Protein AF-A0A522Q309-F1 (afdb_monomer_lite)

Secondary structure (DSSP, 8-state):
--HHHHHHHHHHHIIIIIHHHHHHHHHHHHHHHHHTTS--HHHHHHHHHHHHHHHHHHHHHHHHT-SSTT-HHHHHHHHHHHHHHIIIIIHHHHHHHHHHHHHHHHHHTTSS---THHHHHHHHHHHHHHHHHHHHHHHHHHHHTTTT--

Radius of gyration: 19.91 Å; chains: 1; bounding box: 39×43×64 Å

pLDDT: mean 82.46, std 11.88, range [45.12, 93.88]

Foldseek 3Di:
DDPVVVVVVVLLCCLAPVLQVQLVVLVVVLVVCVVVVHDSVVSNVSSVVSLLSSLVSQLVVLVVPDPDPDDVVSNVVSVLSSVLSCLQPVLQVQLVVLLVVLVVCVVVVPDDDPDPRSVVSNVSSVVSVVSSVVSVVVVVCVVPVVVPDD

Sequence (150 aa):
MSFYNGILNLTNWTGNVILPTLAAVFFAIAILRFSRGHSYYQTMYGGFLCLMGSGLVRALETFASQRAWNDPNVYWIALVSLVNWVGNVIMPLFAGLEVVAGAVSLATDIRVHYSQSWQRHFLTAGLCLLISGLLRLAEFFVSHGTGGVT

Structure (mmCIF, N/CA/C/O backbone):
data_AF-A0A522Q309-F1
#
_entry.id   AF-A0A522Q309-F1
#
loop_
_atom_site.group_PDB
_atom_site.id
_atom_site.type_symbol
_atom_site.label_atom_id
_atom_site.label_alt_id
_atom_site.label_comp_id
_atom_site.label_asym_id
_atom_site.label_entity_id
_atom_site.label_seq_id
_atom_site.pdbx_PDB_ins_code
_atom_site.Cartn_x
_atom_site.Cartn_y
_atom_site.Cartn_z
_atom_site.occupancy
_atom_site.B_iso_or_equiv
_atom_site.auth_seq_id
_atom_site.auth_comp_id
_atom_site.auth_asym_id
_atom_site.auth_atom_id
_atom_site.pdbx_PDB_model_num
ATOM 1 N N . MET A 1 1 ? 16.086 -23.095 -21.323 1.00 56.91 1 MET A N 1
ATOM 2 C CA . MET A 1 1 ? 15.896 -21.980 -20.366 1.00 56.91 1 MET A CA 1
ATOM 3 C C . MET A 1 1 ? 17.251 -21.648 -19.762 1.00 56.91 1 MET A C 1
ATOM 5 O O . MET A 1 1 ? 17.880 -22.556 -19.238 1.00 56.91 1 MET A O 1
ATOM 9 N N . SER A 1 2 ? 17.743 -20.414 -19.895 1.00 86.81 2 SER A N 1
ATOM 10 C CA . SER A 1 2 ? 19.008 -20.000 -19.268 1.00 86.81 2 SER A CA 1
ATOM 11 C C . SER A 1 2 ? 18.797 -19.703 -17.777 1.00 86.81 2 SER A C 1
ATOM 13 O O . SER A 1 2 ? 17.718 -19.266 -17.378 1.00 86.81 2 SER A O 1
ATOM 15 N N . PHE A 1 3 ? 19.827 -19.916 -16.953 1.00 86.62 3 PHE A N 1
ATOM 16 C CA . PHE A 1 3 ? 19.808 -19.613 -15.513 1.00 86.62 3 PHE A CA 1
ATOM 17 C C . PHE A 1 3 ? 19.422 -18.150 -15.223 1.00 86.62 3 PHE A C 1
ATOM 19 O O . PHE A 1 3 ? 18.620 -17.879 -14.334 1.00 86.62 3 PHE A O 1
ATOM 26 N N . TYR A 1 4 ? 19.908 -17.221 -16.053 1.00 86.06 4 TYR A N 1
ATOM 27 C CA . TYR A 1 4 ? 19.553 -15.801 -16.006 1.00 86.06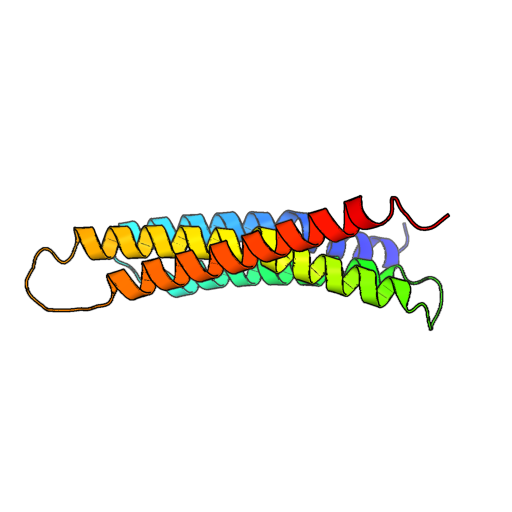 4 TYR A CA 1
ATOM 28 C C . TYR A 1 4 ? 18.042 -15.558 -16.149 1.00 86.06 4 TYR A C 1
ATOM 30 O O . TYR A 1 4 ? 17.444 -14.872 -15.322 1.00 86.06 4 TYR A O 1
ATOM 38 N N . ASN A 1 5 ? 17.401 -16.186 -17.142 1.00 85.19 5 ASN A N 1
ATOM 39 C CA . ASN A 1 5 ? 15.951 -16.075 -17.320 1.00 85.19 5 ASN A CA 1
ATOM 40 C C . ASN A 1 5 ? 15.184 -16.702 -16.148 1.00 85.19 5 ASN A C 1
ATOM 42 O O . ASN A 1 5 ? 14.104 -16.229 -15.806 1.00 85.19 5 ASN A O 1
ATOM 46 N N . GLY A 1 6 ? 15.728 -17.741 -15.510 1.00 87.19 6 GLY A N 1
ATOM 47 C CA . GLY A 1 6 ? 15.151 -18.313 -14.292 1.00 87.19 6 GLY A CA 1
ATOM 48 C C . GLY A 1 6 ? 15.104 -17.307 -13.138 1.00 87.19 6 GLY A C 1
ATOM 49 O O . GLY A 1 6 ? 14.044 -17.104 -12.549 1.00 87.19 6 GLY A O 1
ATOM 50 N N . ILE A 1 7 ? 16.223 -16.630 -12.859 1.00 87.06 7 ILE A N 1
ATOM 51 C CA . ILE A 1 7 ? 16.313 -15.618 -11.791 1.00 87.06 7 ILE A CA 1
ATOM 52 C C . ILE A 1 7 ? 15.412 -14.415 -12.084 1.00 87.06 7 ILE A C 1
ATOM 54 O O . ILE A 1 7 ? 14.708 -13.958 -11.188 1.00 87.06 7 ILE A O 1
ATOM 58 N N . LEU A 1 8 ? 15.387 -13.925 -13.326 1.00 87.81 8 LEU A N 1
ATOM 59 C CA . LEU A 1 8 ? 14.539 -12.792 -13.707 1.00 87.81 8 LEU A CA 1
ATOM 60 C C . LEU A 1 8 ? 13.052 -13.090 -13.455 1.00 87.81 8 LEU A C 1
ATOM 62 O O . LEU A 1 8 ? 12.350 -12.294 -12.835 1.00 87.81 8 LEU A O 1
ATOM 66 N N . ASN A 1 9 ? 12.584 -14.270 -13.872 1.00 89.12 9 ASN A N 1
ATOM 67 C CA . ASN A 1 9 ? 11.206 -14.694 -13.628 1.00 89.12 9 ASN A CA 1
ATOM 68 C C . ASN A 1 9 ? 10.904 -14.864 -12.133 1.00 89.12 9 ASN A C 1
ATOM 70 O O . ASN A 1 9 ? 9.808 -14.520 -11.693 1.00 89.12 9 ASN A O 1
ATOM 74 N N . LEU A 1 10 ? 11.867 -15.354 -11.346 1.00 88.50 10 LEU A N 1
ATOM 75 C CA . LEU A 1 10 ? 11.717 -15.480 -9.898 1.00 88.50 10 LEU A CA 1
ATOM 76 C C . LEU A 1 10 ? 11.578 -14.112 -9.217 1.00 88.50 10 LEU A C 1
ATOM 78 O O . LEU A 1 10 ? 10.695 -13.944 -8.374 1.00 88.50 10 LEU A O 1
ATOM 82 N N . THR A 1 11 ? 12.410 -13.136 -9.587 1.00 88.44 11 THR A N 1
ATOM 83 C CA . THR A 1 11 ? 12.326 -11.765 -9.062 1.00 88.44 11 THR A CA 1
ATOM 84 C C . THR A 1 11 ? 10.990 -11.128 -9.423 1.00 88.44 11 THR A C 1
ATOM 86 O O . THR A 1 11 ? 10.314 -10.615 -8.532 1.00 88.44 11 THR A O 1
ATOM 89 N N . ASN A 1 12 ? 10.554 -11.252 -10.680 1.00 89.50 12 ASN A N 1
ATOM 90 C CA . ASN A 1 12 ? 9.277 -10.698 -11.130 1.00 89.50 12 ASN A CA 1
ATOM 91 C C . ASN A 1 12 ? 8.091 -11.338 -10.401 1.00 89.50 12 ASN A C 1
ATOM 93 O O . ASN A 1 12 ? 7.188 -10.645 -9.938 1.00 89.50 12 ASN A O 1
ATOM 97 N N . TRP A 1 13 ? 8.091 -12.664 -10.250 1.00 91.69 13 TRP A N 1
ATOM 98 C CA . TRP A 1 13 ? 7.044 -13.374 -9.515 1.00 91.69 13 TRP A CA 1
ATOM 99 C C . TRP A 1 13 ? 7.016 -12.974 -8.034 1.00 91.69 13 TRP A C 1
ATOM 101 O O . TRP A 1 13 ? 5.954 -12.695 -7.473 1.00 91.69 13 TRP A O 1
ATOM 111 N N . THR A 1 14 ? 8.188 -12.872 -7.407 1.00 90.94 14 THR A N 1
ATOM 112 C CA . THR A 1 14 ? 8.302 -12.483 -5.998 1.00 90.94 14 THR A CA 1
ATOM 113 C C . THR A 1 14 ? 7.817 -11.049 -5.781 1.00 90.94 14 THR A C 1
ATOM 115 O O . THR A 1 14 ? 6.995 -10.795 -4.900 1.00 90.94 14 THR A O 1
ATOM 118 N N . GLY A 1 15 ? 8.286 -10.118 -6.614 1.00 88.31 15 GLY A N 1
ATOM 119 C CA . GLY A 1 15 ? 7.948 -8.701 -6.552 1.00 88.31 15 GLY A CA 1
ATOM 120 C C . GLY A 1 15 ? 6.482 -8.419 -6.845 1.00 88.31 15 GLY A C 1
ATOM 121 O O . GLY A 1 15 ? 5.845 -7.663 -6.112 1.00 88.31 15 GLY A O 1
ATOM 122 N N . ASN A 1 16 ? 5.930 -9.049 -7.883 1.00 90.75 16 ASN A N 1
ATOM 123 C CA . ASN A 1 16 ? 4.599 -8.719 -8.381 1.00 90.75 16 ASN A CA 1
ATOM 124 C C . ASN A 1 16 ? 3.468 -9.542 -7.762 1.00 90.75 16 ASN A C 1
ATOM 126 O O . ASN A 1 16 ? 2.341 -9.054 -7.730 1.00 90.75 16 ASN A O 1
ATOM 130 N N . VAL A 1 17 ? 3.751 -10.745 -7.248 1.00 91.25 17 VAL A N 1
ATOM 131 C CA . VAL A 1 17 ? 2.723 -11.672 -6.743 1.00 91.25 17 VAL A CA 1
ATOM 132 C C . VAL A 1 17 ? 2.899 -11.953 -5.254 1.00 91.25 17 VAL A C 1
ATOM 134 O O . VAL A 1 17 ? 1.971 -11.751 -4.469 1.00 91.25 17 VAL A O 1
ATOM 137 N N . ILE A 1 18 ? 4.088 -12.393 -4.837 1.00 93.44 18 ILE A N 1
ATOM 138 C CA . ILE A 1 18 ? 4.306 -12.839 -3.453 1.00 93.44 18 ILE A CA 1
ATOM 139 C C . ILE A 1 18 ? 4.333 -11.681 -2.459 1.00 93.44 18 ILE A C 1
ATOM 141 O O . ILE A 1 18 ? 3.682 -11.754 -1.422 1.00 93.44 18 ILE A O 1
ATOM 145 N N . LEU A 1 19 ? 5.035 -10.588 -2.755 1.00 92.19 19 LEU A N 1
ATOM 146 C CA . LEU A 1 19 ? 5.110 -9.461 -1.825 1.00 92.19 19 LEU A CA 1
ATOM 147 C C . LEU A 1 19 ? 3.739 -8.796 -1.566 1.00 92.19 19 LEU A C 1
ATOM 149 O O . LEU A 1 19 ? 3.410 -8.587 -0.398 1.00 92.19 19 LEU A O 1
ATOM 153 N N . PRO A 1 20 ? 2.881 -8.527 -2.572 1.00 91.94 20 PRO A N 1
ATOM 154 C CA . PRO A 1 20 ? 1.527 -8.023 -2.321 1.00 91.94 20 PRO A CA 1
ATOM 155 C C . PRO A 1 20 ? 0.638 -8.997 -1.539 1.00 91.94 20 PRO A C 1
ATOM 157 O O . PRO A 1 20 ? -0.125 -8.574 -0.671 1.00 91.94 20 PRO A O 1
ATOM 160 N N . THR A 1 21 ? 0.734 -10.301 -1.815 1.00 91.06 21 THR A N 1
ATOM 161 C CA . THR A 1 21 ? -0.073 -11.307 -1.103 1.00 91.06 21 THR A CA 1
ATOM 162 C C . THR A 1 21 ? 0.376 -11.472 0.344 1.00 91.06 21 THR A C 1
ATOM 164 O O . THR A 1 21 ? -0.462 -11.495 1.244 1.00 91.06 21 THR A O 1
ATOM 167 N N . LEU A 1 22 ? 1.686 -11.481 0.603 1.00 91.38 22 LEU A N 1
ATOM 168 C CA . LEU A 1 22 ? 2.222 -11.444 1.962 1.00 91.38 22 LEU A CA 1
ATOM 169 C C . LEU A 1 22 ? 1.803 -10.173 2.695 1.00 91.38 22 LEU A C 1
ATOM 171 O O . LEU A 1 22 ? 1.432 -10.257 3.863 1.00 91.38 22 LEU A O 1
ATOM 175 N N . ALA A 1 23 ? 1.791 -9.016 2.025 1.00 92.88 23 ALA A N 1
ATOM 176 C CA . ALA A 1 23 ? 1.310 -7.781 2.635 1.00 92.88 23 ALA A CA 1
ATOM 177 C C . ALA A 1 23 ? -0.134 -7.920 3.142 1.00 92.88 23 ALA A C 1
ATOM 179 O O . ALA A 1 23 ? -0.415 -7.570 4.288 1.00 92.88 23 ALA A O 1
ATOM 180 N N . ALA A 1 24 ? -1.028 -8.500 2.334 1.00 90.69 24 ALA A N 1
ATOM 181 C CA . ALA A 1 24 ? -2.409 -8.766 2.737 1.00 90.69 24 ALA A CA 1
ATOM 182 C C . ALA A 1 24 ? -2.489 -9.694 3.963 1.00 90.69 24 ALA A C 1
ATOM 184 O O . ALA A 1 24 ? -3.245 -9.422 4.897 1.00 90.69 24 ALA A O 1
ATOM 185 N N . VAL A 1 25 ? -1.667 -10.747 4.003 1.00 93.19 25 VAL A N 1
ATOM 186 C CA . VAL A 1 25 ? -1.583 -11.659 5.155 1.00 93.19 25 VAL A CA 1
ATOM 187 C C . VAL A 1 25 ? -1.081 -10.930 6.405 1.00 93.19 25 VAL A C 1
ATOM 189 O O . VAL A 1 25 ? -1.668 -11.080 7.474 1.00 93.19 25 VAL A O 1
ATOM 192 N N . PHE A 1 26 ? -0.046 -10.095 6.291 1.00 93.88 26 PHE A N 1
ATOM 193 C CA . PHE A 1 26 ? 0.452 -9.286 7.405 1.00 93.88 26 PHE A CA 1
ATOM 194 C C . PHE A 1 26 ? -0.615 -8.319 7.932 1.00 93.88 26 PHE A C 1
ATOM 196 O O . PHE A 1 26 ? -0.808 -8.237 9.144 1.00 93.88 26 PHE A O 1
ATOM 203 N N . PHE A 1 27 ? -1.370 -7.645 7.060 1.00 91.62 27 PHE A N 1
ATOM 204 C CA . PHE A 1 27 ? -2.478 -6.795 7.504 1.00 91.62 27 PHE A CA 1
ATOM 205 C C . PHE A 1 27 ? -3.587 -7.599 8.193 1.00 91.62 27 PHE A C 1
ATOM 207 O O . PHE A 1 27 ? -4.064 -7.186 9.249 1.00 91.62 27 PHE A O 1
ATOM 214 N N . ALA A 1 28 ? -3.938 -8.784 7.685 1.00 90.44 28 ALA A N 1
ATOM 215 C CA . ALA A 1 28 ? -4.906 -9.664 8.340 1.00 90.44 28 ALA A CA 1
ATOM 216 C C . ALA A 1 28 ? -4.433 -10.109 9.737 1.00 90.44 28 ALA A C 1
ATOM 218 O O . ALA A 1 28 ? -5.190 -10.038 10.706 1.00 90.44 28 ALA A O 1
ATOM 219 N N . ILE A 1 29 ? -3.163 -10.503 9.880 1.00 90.62 29 ILE A N 1
ATOM 220 C CA . ILE A 1 29 ? -2.582 -10.870 11.181 1.00 90.62 29 ILE A CA 1
ATOM 221 C C . ILE A 1 29 ? -2.541 -9.656 12.119 1.00 90.62 29 ILE A C 1
ATOM 223 O O . ILE A 1 29 ? -2.799 -9.806 13.314 1.00 90.62 29 ILE A O 1
ATOM 227 N N . ALA A 1 30 ? -2.252 -8.455 11.607 1.00 89.25 30 ALA A N 1
ATOM 228 C CA . ALA A 1 30 ? -2.261 -7.231 12.403 1.00 89.25 30 ALA A CA 1
ATOM 229 C C . ALA A 1 30 ? -3.661 -6.958 12.976 1.00 89.25 30 ALA A C 1
ATOM 231 O O . ALA A 1 30 ? -3.784 -6.705 14.174 1.00 89.25 30 ALA A O 1
ATOM 232 N N . ILE A 1 31 ? -4.713 -7.115 12.164 1.00 87.56 31 ILE A N 1
ATOM 233 C CA . ILE A 1 31 ? -6.112 -6.988 12.600 1.00 87.56 31 ILE A CA 1
ATOM 234 C C . ILE A 1 31 ? -6.459 -8.049 13.656 1.00 87.56 31 ILE A C 1
ATOM 236 O O . ILE A 1 31 ? -7.049 -7.727 14.688 1.00 87.56 31 ILE A O 1
ATOM 240 N N . LEU A 1 32 ? -6.052 -9.307 13.455 1.00 89.50 32 LEU A N 1
ATOM 241 C CA . LEU A 1 32 ? -6.292 -10.379 14.429 1.00 89.50 32 LEU A CA 1
ATOM 242 C C . LEU A 1 32 ? -5.578 -10.127 15.764 1.00 89.50 32 LEU A C 1
ATOM 244 O O . LEU A 1 32 ? -6.154 -10.350 16.828 1.00 89.50 32 LEU A O 1
ATOM 248 N N . ARG A 1 33 ? -4.328 -9.650 15.729 1.00 88.31 33 ARG A N 1
ATOM 249 C CA . ARG A 1 33 ? -3.571 -9.285 16.937 1.00 88.31 33 ARG A CA 1
ATOM 250 C C . ARG A 1 33 ? -4.211 -8.112 17.663 1.00 88.31 33 ARG A C 1
ATOM 252 O O . ARG A 1 33 ? -4.349 -8.178 18.883 1.00 88.31 33 ARG A O 1
ATOM 259 N N . PHE A 1 34 ? -4.648 -7.105 16.914 1.00 86.19 34 PHE A N 1
ATOM 260 C CA . PHE A 1 34 ? -5.388 -5.967 17.440 1.00 86.19 34 PHE A CA 1
ATOM 261 C C . PHE A 1 34 ? -6.680 -6.415 18.144 1.00 86.19 34 PHE A C 1
ATOM 263 O O . PHE A 1 34 ? -6.894 -6.066 19.302 1.00 86.19 34 PHE A O 1
ATOM 270 N N . SER A 1 35 ? -7.477 -7.292 17.519 1.00 86.06 35 SER A N 1
ATOM 271 C CA . SER A 1 35 ? -8.707 -7.844 18.113 1.00 86.06 35 SER A CA 1
ATOM 272 C C . SER A 1 35 ? -8.473 -8.604 19.425 1.00 86.06 35 SER A C 1
ATOM 274 O O . SER A 1 35 ? -9.404 -8.753 20.213 1.00 86.06 35 SER A O 1
ATOM 276 N N . ARG A 1 36 ? -7.258 -9.111 19.658 1.00 88.25 36 ARG A N 1
ATOM 277 C CA . ARG A 1 36 ? -6.874 -9.844 20.874 1.00 88.25 36 ARG A CA 1
ATOM 278 C C . ARG A 1 36 ? -6.115 -8.976 21.886 1.00 88.25 36 ARG A C 1
ATOM 280 O O . ARG A 1 36 ? -5.636 -9.507 22.881 1.00 88.25 36 ARG A O 1
ATOM 287 N N . GLY A 1 37 ? -5.971 -7.672 21.632 1.00 82.81 37 GLY A N 1
ATOM 288 C CA . GLY A 1 37 ? -5.246 -6.739 22.502 1.00 82.81 37 GLY A CA 1
ATOM 289 C C . GLY A 1 37 ? -3.721 -6.918 22.505 1.00 82.81 37 GLY A C 1
ATOM 290 O O . GLY A 1 37 ? -3.043 -6.394 23.386 1.00 82.81 37 GLY A O 1
ATOM 291 N N . HIS A 1 38 ? -3.157 -7.657 21.545 1.00 87.56 38 HIS A N 1
ATOM 292 C CA . HIS A 1 38 ? -1.708 -7.814 21.402 1.00 87.56 38 HIS A CA 1
ATOM 293 C C . HIS A 1 38 ? -1.098 -6.686 20.556 1.00 87.56 38 HIS A C 1
ATOM 295 O O . HIS A 1 38 ? -1.778 -6.034 19.764 1.00 87.56 38 HIS A O 1
ATOM 301 N N . SER A 1 39 ? 0.222 -6.495 20.668 1.00 87.12 39 SER A N 1
ATOM 302 C CA . SER A 1 39 ? 0.953 -5.541 19.825 1.00 87.12 39 SER A CA 1
ATOM 303 C C . SER A 1 39 ? 0.837 -5.914 18.340 1.00 87.12 39 SER A C 1
ATOM 305 O O . SER A 1 39 ? 1.277 -6.987 17.914 1.00 87.12 39 SER A O 1
ATOM 307 N N . TYR A 1 40 ? 0.229 -5.023 17.555 1.00 87.31 40 TYR A N 1
ATOM 308 C CA . TYR A 1 40 ? -0.063 -5.212 16.130 1.00 87.31 40 TYR A CA 1
ATOM 309 C C . TYR A 1 40 ? 0.842 -4.378 15.210 1.00 87.31 40 TYR A C 1
ATOM 311 O O . TYR A 1 40 ? 0.994 -4.719 14.037 1.00 87.31 40 TYR A O 1
ATOM 319 N N . TYR A 1 41 ? 1.492 -3.332 15.736 1.00 85.31 41 TYR A N 1
ATOM 320 C CA . TYR A 1 41 ? 2.315 -2.394 14.961 1.00 85.31 41 TYR A CA 1
ATOM 321 C C . TYR A 1 41 ? 3.414 -3.086 14.151 1.00 85.31 41 TYR A C 1
ATOM 323 O O . TYR A 1 41 ? 3.591 -2.791 12.975 1.00 85.31 41 TYR A O 1
ATOM 331 N N . GLN A 1 42 ? 4.117 -4.057 14.740 1.00 90.19 42 GLN A N 1
ATOM 332 C CA . GLN A 1 42 ? 5.185 -4.796 14.052 1.00 90.19 42 GLN A CA 1
ATOM 333 C C . GLN A 1 42 ? 4.667 -5.532 12.811 1.00 90.19 42 GLN A C 1
ATOM 335 O O . GLN A 1 42 ? 5.294 -5.514 11.755 1.00 90.19 42 GLN A O 1
ATOM 340 N N . THR A 1 43 ? 3.501 -6.163 12.933 1.00 90.00 43 THR A N 1
ATOM 341 C CA . THR A 1 43 ? 2.875 -6.915 11.846 1.00 90.00 43 THR A CA 1
ATOM 342 C C . THR A 1 43 ? 2.329 -5.967 10.775 1.00 90.00 43 THR A C 1
ATOM 344 O O . THR A 1 43 ? 2.490 -6.232 9.588 1.00 90.00 43 THR A O 1
ATOM 347 N N . MET A 1 44 ? 1.772 -4.822 11.184 1.00 89.12 44 MET A N 1
ATOM 348 C CA . MET A 1 44 ? 1.324 -3.764 10.276 1.00 89.12 44 MET A CA 1
ATOM 349 C C . MET A 1 44 ? 2.487 -3.189 9.451 1.00 89.12 44 MET A C 1
ATOM 351 O O . MET A 1 44 ? 2.393 -3.119 8.227 1.00 89.12 44 MET A O 1
ATOM 355 N N . TYR A 1 45 ? 3.610 -2.842 10.092 1.00 91.81 45 TYR A N 1
ATOM 356 C CA . TYR A 1 45 ? 4.811 -2.379 9.389 1.00 91.81 45 TYR A CA 1
ATOM 357 C C . TYR A 1 45 ? 5.410 -3.462 8.487 1.00 91.81 45 TYR A C 1
ATOM 359 O O . TYR A 1 45 ? 5.886 -3.139 7.404 1.00 91.81 45 TYR A O 1
ATOM 367 N N . GLY A 1 46 ? 5.319 -4.741 8.869 1.00 91.69 46 GLY A N 1
ATOM 368 C CA . GLY A 1 46 ? 5.666 -5.863 7.991 1.00 91.69 46 GLY A CA 1
ATOM 369 C C . GLY A 1 46 ? 4.874 -5.849 6.679 1.00 91.69 46 GLY A C 1
ATOM 370 O O . GLY A 1 46 ? 5.462 -5.958 5.606 1.00 91.69 46 GLY A O 1
ATOM 371 N N . GLY A 1 47 ? 3.560 -5.606 6.747 1.00 91.94 47 GLY A N 1
ATOM 372 C CA . GLY A 1 47 ? 2.713 -5.462 5.559 1.00 91.94 47 GLY A CA 1
ATOM 373 C C . GLY A 1 47 ? 3.131 -4.291 4.665 1.00 91.94 47 GLY A C 1
ATOM 374 O O . GLY A 1 47 ? 3.245 -4.443 3.447 1.00 91.94 47 GLY A O 1
ATOM 375 N N . PHE A 1 48 ? 3.456 -3.143 5.263 1.00 92.50 48 PHE A N 1
ATOM 376 C CA . PHE A 1 48 ? 3.971 -1.988 4.522 1.00 92.50 48 PHE A CA 1
ATOM 377 C C . PHE A 1 48 ? 5.339 -2.234 3.886 1.00 92.50 48 PHE A C 1
ATOM 379 O O . PHE A 1 48 ? 5.553 -1.825 2.747 1.00 92.50 48 PHE A O 1
ATOM 386 N N . LEU A 1 49 ? 6.249 -2.929 4.571 1.00 92.94 49 LEU A N 1
ATOM 387 C CA . LEU A 1 49 ? 7.549 -3.301 4.013 1.00 92.94 49 LEU A CA 1
ATOM 388 C C . LEU A 1 49 ? 7.394 -4.234 2.810 1.00 92.94 49 LEU A C 1
ATOM 390 O O . LEU A 1 49 ? 8.099 -4.064 1.818 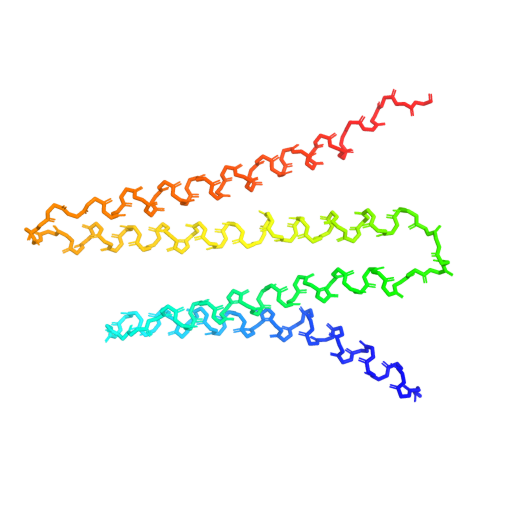1.00 92.94 49 LEU A O 1
ATOM 394 N N . CYS A 1 50 ? 6.434 -5.161 2.845 1.00 93.31 50 CYS A N 1
ATOM 395 C CA . CYS A 1 50 ? 6.112 -5.997 1.693 1.00 93.31 50 CYS A CA 1
ATOM 396 C C . CYS A 1 50 ? 5.582 -5.168 0.507 1.00 93.31 50 CYS A C 1
ATOM 398 O O . CYS A 1 50 ? 6.044 -5.352 -0.620 1.00 93.31 50 CYS A O 1
ATOM 400 N N . LEU A 1 51 ? 4.678 -4.206 0.740 1.00 93.38 51 LEU A N 1
ATOM 401 C CA . LEU A 1 51 ? 4.196 -3.306 -0.321 1.00 93.38 51 LEU A CA 1
ATOM 402 C C . LEU A 1 51 ? 5.302 -2.404 -0.882 1.00 93.38 51 LEU A C 1
ATOM 404 O O . LEU A 1 51 ? 5.353 -2.183 -2.093 1.00 93.38 51 LEU A O 1
ATOM 408 N N . MET A 1 52 ? 6.194 -1.903 -0.026 1.00 92.50 52 MET A N 1
ATOM 409 C CA . MET A 1 52 ? 7.352 -1.111 -0.443 1.00 92.50 52 MET A CA 1
ATOM 410 C C . MET A 1 52 ? 8.328 -1.947 -1.266 1.00 92.50 52 MET A C 1
ATOM 412 O O . MET A 1 52 ? 8.719 -1.527 -2.350 1.00 92.50 52 MET A O 1
ATOM 416 N N . GLY A 1 53 ? 8.661 -3.157 -0.807 1.00 91.25 53 GLY A N 1
ATOM 417 C CA . GLY A 1 53 ? 9.502 -4.088 -1.557 1.00 91.25 53 GLY A CA 1
ATOM 418 C C . GLY A 1 53 ? 8.915 -4.401 -2.934 1.00 91.25 53 GLY A C 1
ATOM 419 O O . GLY A 1 53 ? 9.628 -4.372 -3.929 1.00 91.25 53 GLY A O 1
ATOM 420 N N . SER A 1 54 ? 7.598 -4.604 -3.015 1.00 92.62 54 SER A N 1
ATOM 421 C CA . SER A 1 54 ? 6.891 -4.818 -4.280 1.00 92.62 54 SER A CA 1
ATOM 422 C C . SER A 1 54 ? 6.993 -3.609 -5.225 1.00 92.62 54 SER A C 1
ATOM 424 O O . SER A 1 54 ? 7.270 -3.770 -6.412 1.00 92.62 54 SER A O 1
ATOM 426 N N . GLY A 1 55 ? 6.816 -2.390 -4.707 1.00 88.88 55 GLY A N 1
ATOM 427 C CA . GLY A 1 55 ? 6.969 -1.153 -5.481 1.00 88.88 55 GLY A CA 1
ATOM 428 C C . GLY A 1 55 ? 8.394 -0.929 -5.988 1.00 88.88 55 GLY A C 1
ATOM 429 O O . GLY A 1 55 ? 8.591 -0.570 -7.147 1.00 88.88 55 GLY A O 1
ATOM 430 N N . LEU A 1 56 ? 9.390 -1.196 -5.140 1.00 89.75 56 LEU A N 1
ATOM 431 C CA . LEU A 1 56 ? 10.802 -1.091 -5.502 1.00 89.75 56 LEU A CA 1
ATOM 432 C C . LEU A 1 56 ? 11.189 -2.108 -6.575 1.00 89.75 56 LEU A C 1
ATOM 434 O O . LEU A 1 56 ? 11.877 -1.738 -7.519 1.00 89.75 56 LEU A O 1
ATOM 438 N N . VAL A 1 57 ? 10.721 -3.357 -6.481 1.00 90.00 57 VAL A N 1
ATOM 439 C CA . VAL A 1 57 ? 10.995 -4.365 -7.516 1.00 90.00 57 VAL A CA 1
ATOM 440 C C . VAL A 1 57 ? 10.419 -3.931 -8.864 1.00 90.00 57 VAL A C 1
ATOM 442 O O . VAL A 1 57 ? 11.142 -3.989 -9.849 1.00 90.00 57 VAL A O 1
ATOM 445 N N . ARG A 1 58 ? 9.197 -3.381 -8.917 1.00 87.50 58 ARG A N 1
ATOM 446 C CA . ARG A 1 58 ? 8.631 -2.829 -10.166 1.00 87.50 58 ARG A CA 1
ATOM 447 C C . ARG A 1 58 ? 9.457 -1.678 -10.743 1.00 87.50 58 ARG A C 1
ATOM 449 O O . ARG A 1 58 ? 9.678 -1.620 -11.948 1.00 87.50 58 ARG A O 1
ATOM 456 N N . ALA A 1 59 ? 9.949 -0.773 -9.897 1.00 85.44 59 ALA A N 1
ATOM 457 C CA . ALA A 1 59 ? 10.841 0.295 -10.349 1.00 85.44 59 ALA A CA 1
ATOM 458 C C . ALA A 1 59 ? 12.167 -0.277 -10.889 1.00 85.44 59 ALA A C 1
ATOM 460 O O . ALA A 1 59 ? 12.646 0.124 -11.949 1.00 85.44 59 ALA A O 1
ATOM 461 N N . LEU A 1 60 ? 12.737 -1.273 -10.212 1.00 85.75 60 LEU A N 1
ATOM 462 C CA . LEU A 1 60 ? 13.954 -1.956 -10.654 1.00 85.75 60 LEU A CA 1
ATOM 463 C C . LEU A 1 60 ? 13.754 -2.750 -11.950 1.00 85.75 60 LEU A C 1
ATOM 465 O O . LEU A 1 60 ? 14.653 -2.749 -12.784 1.00 85.75 60 LEU A O 1
ATOM 469 N N . GLU A 1 61 ? 12.585 -3.354 -12.169 1.00 84.81 61 GLU A N 1
ATOM 470 C CA . GLU A 1 61 ? 12.213 -3.985 -13.443 1.00 84.81 61 GLU A CA 1
ATOM 471 C C . GLU A 1 61 ? 12.254 -2.965 -14.589 1.00 84.81 61 GLU A C 1
ATOM 473 O O . GLU A 1 61 ? 12.821 -3.243 -15.648 1.00 84.81 61 GLU A O 1
ATOM 478 N N . THR A 1 62 ? 11.732 -1.752 -14.368 1.00 80.56 62 THR A N 1
ATOM 479 C CA . THR A 1 62 ? 11.800 -0.688 -15.379 1.00 80.56 62 THR A CA 1
ATOM 480 C C . THR A 1 62 ? 13.231 -0.213 -15.641 1.00 80.56 62 THR A C 1
ATOM 482 O O . THR A 1 62 ? 13.603 -0.073 -16.805 1.00 80.56 62 THR A O 1
ATOM 485 N N . PHE A 1 63 ? 14.079 -0.076 -14.613 1.00 76.19 63 PHE A N 1
ATOM 486 C CA . PHE A 1 63 ? 15.507 0.220 -14.806 1.00 76.19 63 PHE A CA 1
ATOM 487 C C . PHE A 1 63 ? 16.236 -0.895 -15.568 1.00 76.19 63 PHE A C 1
ATOM 489 O O . PHE A 1 63 ? 16.995 -0.627 -16.495 1.00 76.19 63 PHE A O 1
ATOM 496 N N . ALA A 1 64 ? 15.972 -2.158 -15.225 1.00 75.94 64 ALA A N 1
ATOM 497 C CA . ALA A 1 64 ? 16.594 -3.316 -15.863 1.00 75.94 64 ALA A CA 1
ATOM 498 C C . ALA A 1 64 ? 16.175 -3.498 -17.333 1.00 75.94 64 ALA A C 1
ATOM 500 O O . ALA A 1 64 ? 16.856 -4.194 -18.082 1.00 75.94 64 ALA A O 1
ATOM 501 N N . SER A 1 65 ? 15.077 -2.865 -17.760 1.00 72.44 65 SER A N 1
ATOM 502 C CA . SER A 1 65 ? 14.618 -2.874 -19.152 1.00 72.44 65 SER A CA 1
ATOM 503 C C . SER A 1 65 ? 15.368 -1.899 -20.076 1.00 72.44 65 SER A C 1
ATOM 505 O O . SER A 1 65 ? 15.122 -1.905 -21.286 1.00 72.44 65 SER A O 1
ATOM 507 N N . GLN A 1 66 ? 16.297 -1.085 -19.547 1.00 65.81 66 GLN A N 1
ATOM 508 C CA . GLN A 1 66 ? 17.125 -0.179 -20.351 1.00 65.81 66 GLN A CA 1
ATOM 509 C C . GLN A 1 66 ? 17.903 -0.940 -21.435 1.00 65.81 66 GLN A C 1
ATOM 511 O O . GLN A 1 66 ? 18.679 -1.852 -21.153 1.00 65.81 66 GLN A O 1
ATOM 516 N N . ARG A 1 67 ? 17.717 -0.522 -22.694 1.00 61.00 67 ARG A N 1
ATOM 517 C CA . ARG A 1 67 ? 18.468 -1.030 -23.854 1.00 61.00 67 ARG A CA 1
ATOM 518 C C . ARG A 1 67 ? 19.766 -0.257 -24.109 1.00 61.00 67 ARG A C 1
ATOM 520 O O . ARG A 1 67 ? 20.646 -0.807 -24.766 1.00 61.00 67 ARG A O 1
ATOM 527 N N . ALA A 1 68 ? 19.909 0.965 -23.583 1.00 62.53 68 ALA A N 1
ATO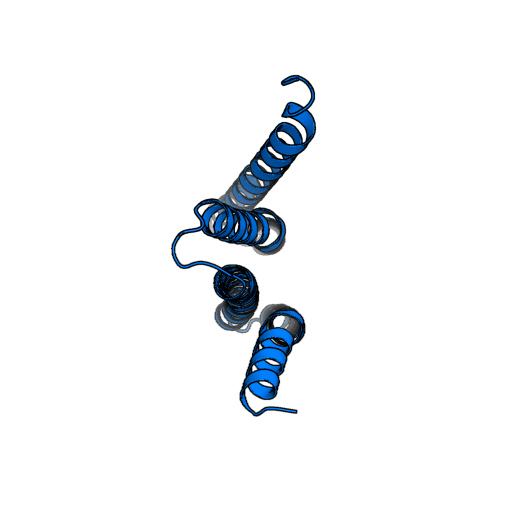M 528 C CA . ALA A 1 68 ? 21.126 1.766 -23.684 1.00 62.53 68 ALA A CA 1
ATOM 529 C C . ALA A 1 68 ? 21.550 2.384 -22.335 1.00 62.53 68 ALA A C 1
ATOM 531 O O . ALA A 1 68 ? 20.752 2.582 -21.419 1.00 62.53 68 ALA A O 1
ATOM 532 N N . TRP A 1 69 ? 22.847 2.694 -22.227 1.00 58.97 69 TRP A N 1
ATOM 533 C CA . TRP A 1 69 ? 23.516 3.188 -21.011 1.00 58.97 69 TRP A CA 1
ATOM 534 C C . TRP A 1 69 ? 23.056 4.580 -20.541 1.00 58.97 69 TRP A C 1
ATOM 536 O O . TRP A 1 69 ? 23.370 4.973 -19.423 1.00 58.97 69 TRP A O 1
ATOM 546 N N . ASN A 1 70 ? 22.339 5.336 -21.375 1.00 66.31 70 ASN A N 1
ATOM 547 C CA . ASN A 1 70 ? 21.935 6.708 -21.081 1.00 66.31 70 ASN A CA 1
ATOM 548 C C . ASN A 1 70 ? 20.603 7.045 -21.768 1.00 66.31 70 ASN A C 1
ATOM 550 O O . ASN A 1 70 ? 20.580 7.813 -22.726 1.00 66.31 70 ASN A O 1
ATOM 554 N N . ASP A 1 71 ? 19.508 6.456 -21.286 1.00 69.62 71 ASP A N 1
ATOM 555 C CA . ASP A 1 71 ? 18.148 6.799 -21.717 1.00 69.62 71 ASP A CA 1
ATOM 556 C C . ASP A 1 71 ? 17.426 7.575 -20.596 1.00 6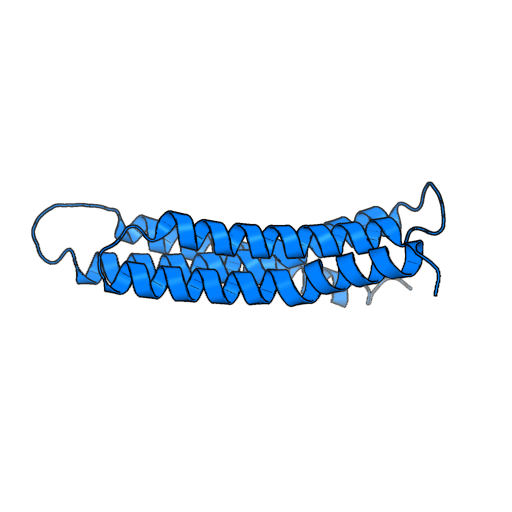9.62 71 ASP A C 1
ATOM 558 O O . ASP A 1 71 ? 16.810 6.954 -19.723 1.00 69.62 71 ASP A O 1
ATOM 562 N N . PRO A 1 72 ? 17.454 8.926 -20.595 1.00 73.50 72 PRO A N 1
ATOM 563 C CA . PRO A 1 72 ? 16.829 9.760 -19.556 1.00 73.50 72 PRO A CA 1
ATOM 564 C C . PRO A 1 72 ? 15.347 9.443 -19.318 1.00 73.50 72 PRO A C 1
ATOM 566 O O . PRO A 1 72 ? 14.848 9.525 -18.196 1.00 73.50 72 PRO A O 1
ATOM 569 N N . ASN A 1 73 ? 14.655 9.021 -20.376 1.00 80.94 73 ASN A N 1
ATOM 570 C CA . ASN A 1 73 ? 13.235 8.694 -20.343 1.00 80.94 73 ASN A CA 1
ATOM 571 C C . ASN A 1 73 ? 12.931 7.489 -19.447 1.00 80.94 73 ASN A C 1
ATOM 573 O O . ASN A 1 73 ? 11.909 7.480 -18.768 1.00 80.94 73 ASN A O 1
ATOM 577 N N . VAL A 1 74 ? 13.812 6.484 -19.400 1.00 79.44 74 VAL A N 1
ATOM 578 C CA . VAL A 1 74 ? 13.567 5.273 -18.601 1.00 79.44 74 VAL A CA 1
ATOM 579 C C . VAL A 1 74 ? 13.721 5.564 -17.110 1.00 79.44 74 VAL A C 1
ATOM 581 O O . VAL A 1 74 ? 12.905 5.099 -16.316 1.00 79.44 74 VAL A O 1
ATOM 584 N N . TYR A 1 75 ? 14.685 6.413 -16.730 1.00 78.50 75 TYR A N 1
ATOM 585 C CA . TYR A 1 75 ? 14.811 6.888 -15.348 1.00 78.50 75 TYR A CA 1
ATOM 586 C C . TYR A 1 75 ? 13.562 7.635 -14.890 1.00 78.50 75 TYR A C 1
ATOM 588 O O . TYR A 1 75 ? 13.054 7.394 -13.794 1.00 78.50 75 TYR A O 1
ATOM 596 N N . TRP A 1 76 ? 13.046 8.514 -15.749 1.00 82.12 76 TRP A N 1
ATOM 597 C CA . TRP A 1 76 ? 11.823 9.252 -15.473 1.00 82.12 76 TRP A CA 1
ATOM 598 C C . TRP A 1 76 ? 10.619 8.319 -15.300 1.00 82.12 76 TRP A C 1
ATOM 600 O O . TRP A 1 76 ? 9.894 8.430 -14.314 1.00 82.12 76 TRP A O 1
ATOM 610 N N . ILE A 1 77 ? 10.447 7.345 -16.198 1.00 85.25 77 ILE A N 1
ATOM 611 C CA . ILE A 1 77 ? 9.353 6.364 -16.135 1.00 85.25 77 ILE A CA 1
ATOM 612 C C . ILE A 1 77 ? 9.425 5.529 -14.852 1.00 85.25 77 ILE A C 1
ATOM 614 O O . ILE A 1 77 ? 8.404 5.339 -14.192 1.00 85.25 77 ILE A O 1
ATOM 618 N N . ALA A 1 78 ? 10.614 5.065 -14.466 1.00 84.06 78 ALA A N 1
ATOM 619 C CA . ALA A 1 78 ? 10.807 4.279 -13.250 1.00 84.06 78 ALA A CA 1
ATOM 620 C C . ALA A 1 78 ? 10.449 5.074 -11.984 1.00 84.06 78 ALA A C 1
ATOM 622 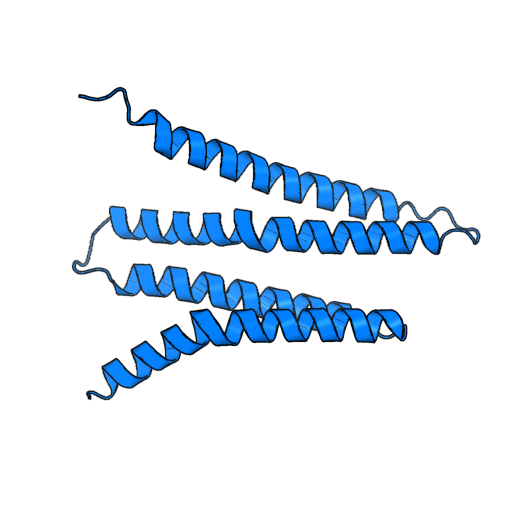O O . ALA A 1 78 ? 9.746 4.573 -11.102 1.00 84.06 78 ALA A O 1
ATOM 623 N N . LEU A 1 79 ? 10.889 6.335 -11.911 1.00 84.50 79 LEU A N 1
ATOM 624 C CA . LEU A 1 79 ? 10.575 7.228 -10.797 1.00 84.50 79 LEU A CA 1
ATOM 625 C C . LEU A 1 79 ? 9.083 7.555 -10.732 1.00 84.50 79 LEU A C 1
ATOM 627 O O . LEU A 1 79 ? 8.491 7.442 -9.662 1.00 84.50 79 LEU A O 1
ATOM 631 N N . VAL A 1 80 ? 8.458 7.897 -11.861 1.00 86.75 80 VAL A N 1
ATOM 632 C CA . VAL A 1 80 ? 7.013 8.156 -11.923 1.00 86.75 80 VAL A CA 1
ATOM 633 C C . VAL A 1 80 ? 6.225 6.904 -11.538 1.00 86.75 80 VAL A C 1
ATOM 635 O O . VAL A 1 80 ? 5.294 6.995 -10.748 1.00 86.75 80 VAL A O 1
ATOM 638 N N . SER A 1 81 ? 6.631 5.719 -11.999 1.00 86.75 81 SER A N 1
ATOM 639 C CA . SER A 1 81 ? 6.004 4.450 -11.610 1.00 86.75 81 SER A CA 1
ATOM 640 C C . SER A 1 81 ? 6.092 4.201 -10.101 1.00 86.75 81 SER A C 1
ATOM 642 O O . SER A 1 81 ? 5.112 3.780 -9.482 1.00 86.75 81 SER A O 1
ATOM 644 N N . LEU A 1 82 ? 7.243 4.481 -9.483 1.00 87.56 82 LEU A N 1
ATOM 645 C CA . LEU A 1 82 ? 7.412 4.347 -8.036 1.00 87.56 82 LEU A CA 1
ATOM 646 C C . LEU A 1 82 ? 6.555 5.360 -7.268 1.00 87.56 82 LEU A C 1
ATOM 648 O O . LEU A 1 82 ? 5.889 4.995 -6.300 1.00 87.56 82 LEU A O 1
ATOM 652 N N . VAL A 1 83 ? 6.543 6.620 -7.704 1.00 88.88 83 VAL A N 1
ATOM 653 C CA . VAL A 1 83 ? 5.728 7.680 -7.096 1.00 88.88 83 VAL A CA 1
ATOM 654 C C . VAL A 1 83 ? 4.241 7.350 -7.215 1.00 88.88 83 VAL A C 1
ATOM 656 O O . VAL A 1 83 ? 3.524 7.441 -6.220 1.00 88.88 83 VAL A O 1
ATOM 659 N N . ASN A 1 84 ? 3.794 6.869 -8.375 1.00 89.88 84 ASN A N 1
ATOM 660 C CA . ASN A 1 84 ? 2.421 6.421 -8.590 1.00 89.88 84 ASN A CA 1
ATOM 661 C C . ASN A 1 84 ? 2.086 5.232 -7.692 1.00 89.88 84 ASN A C 1
ATOM 663 O O . ASN A 1 84 ? 1.000 5.184 -7.126 1.00 89.88 84 ASN A O 1
ATOM 667 N N . TRP A 1 85 ? 3.009 4.292 -7.485 1.00 90.44 85 TRP A N 1
ATOM 668 C CA . TRP A 1 85 ? 2.793 3.196 -6.541 1.00 90.44 85 TRP A CA 1
ATOM 669 C C . TRP A 1 85 ? 2.610 3.704 -5.105 1.00 90.44 85 TRP A C 1
ATOM 671 O O . TRP A 1 85 ? 1.636 3.359 -4.432 1.00 90.44 85 TRP A O 1
ATOM 681 N N . VAL A 1 86 ? 3.512 4.565 -4.631 1.00 88.88 86 VAL A N 1
ATOM 682 C CA . VAL A 1 86 ? 3.438 5.119 -3.273 1.00 88.88 86 VAL A CA 1
ATOM 683 C C . VAL A 1 86 ? 2.164 5.947 -3.095 1.00 88.88 86 VAL A C 1
ATOM 685 O O . VAL A 1 86 ? 1.417 5.733 -2.139 1.00 88.88 86 VAL A O 1
ATOM 688 N N . GLY A 1 87 ? 1.884 6.862 -4.020 1.00 87.06 87 GLY A N 1
ATOM 689 C CA . GLY A 1 87 ? 0.756 7.780 -3.924 1.00 87.06 87 GLY A CA 1
ATOM 690 C C . GLY A 1 87 ? -0.599 7.131 -4.188 1.00 87.06 87 GLY A C 1
ATOM 691 O O . GLY A 1 87 ? -1.574 7.519 -3.551 1.00 87.06 87 GLY A O 1
ATOM 692 N N . ASN A 1 88 ? -0.693 6.116 -5.049 1.00 91.06 88 ASN A N 1
ATOM 693 C CA . ASN A 1 88 ? -1.978 5.488 -5.379 1.00 91.06 88 ASN A CA 1
ATOM 694 C C . ASN A 1 88 ? -2.290 4.234 -4.563 1.00 91.06 88 ASN A C 1
ATOM 696 O O . ASN A 1 88 ? -3.467 3.891 -4.447 1.00 91.06 88 ASN A O 1
ATOM 700 N N . VAL A 1 89 ? -1.282 3.568 -3.991 1.00 89.12 89 VAL A N 1
ATOM 701 C CA . VAL A 1 89 ? -1.470 2.319 -3.235 1.00 89.12 89 VAL A CA 1
ATOM 702 C C . VAL A 1 89 ? -1.139 2.505 -1.762 1.00 89.12 89 VAL A C 1
ATOM 704 O O . VAL A 1 89 ? -1.981 2.238 -0.907 1.00 89.12 89 VAL A O 1
ATOM 707 N N . ILE A 1 90 ? 0.060 2.994 -1.442 1.00 90.44 90 ILE A N 1
ATOM 708 C CA . ILE A 1 90 ? 0.526 3.041 -0.049 1.00 90.44 90 ILE A CA 1
ATOM 709 C C . ILE A 1 90 ? -0.183 4.144 0.737 1.00 90.44 90 ILE A C 1
ATOM 711 O O . ILE A 1 90 ? -0.667 3.882 1.836 1.00 90.44 90 ILE A O 1
ATOM 715 N N . MET A 1 91 ? -0.291 5.354 0.179 1.00 88.94 91 MET A N 1
ATOM 716 C CA . MET A 1 91 ? -0.921 6.486 0.868 1.00 88.94 91 MET A CA 1
ATOM 717 C C . MET A 1 91 ? -2.408 6.248 1.190 1.00 88.94 91 MET A C 1
ATOM 719 O O . MET A 1 91 ? -2.785 6.465 2.342 1.00 88.94 91 MET A O 1
ATOM 723 N N . PRO A 1 92 ? -3.259 5.749 0.268 1.00 89.75 92 PRO A N 1
ATOM 724 C CA . PRO A 1 92 ? -4.649 5.432 0.597 1.00 89.75 92 PRO A CA 1
ATOM 725 C C . PRO A 1 92 ? -4.784 4.296 1.605 1.00 89.75 92 PRO A C 1
ATOM 727 O O . PRO A 1 92 ? -5.649 4.348 2.475 1.00 89.75 92 PRO A O 1
ATOM 730 N N . LEU A 1 93 ? -3.926 3.275 1.514 1.00 90.81 93 LEU A N 1
ATOM 731 C CA . LEU A 1 93 ? -3.970 2.144 2.435 1.00 90.81 93 LEU A CA 1
ATOM 732 C C . LEU A 1 93 ? -3.556 2.560 3.853 1.00 90.81 93 LEU A C 1
ATOM 734 O O . LEU A 1 93 ? -4.209 2.177 4.822 1.00 90.81 93 LEU A O 1
ATOM 738 N N . PHE A 1 94 ? -2.526 3.401 3.973 1.00 89.69 94 PHE A N 1
ATOM 739 C CA . PHE A 1 94 ? -2.137 4.004 5.246 1.00 89.69 94 PHE A CA 1
ATOM 740 C C . PHE A 1 94 ? -3.244 4.900 5.804 1.00 89.69 94 PHE A C 1
ATOM 742 O O . PHE A 1 94 ? -3.604 4.763 6.969 1.00 89.69 94 PHE A O 1
ATOM 749 N N . ALA A 1 95 ? -3.865 5.735 4.965 1.00 89.94 95 ALA A N 1
ATOM 750 C CA . ALA A 1 95 ? -5.001 6.547 5.383 1.00 89.94 95 ALA A CA 1
ATOM 751 C C . ALA A 1 95 ? -6.169 5.700 5.908 1.00 89.94 95 ALA A C 1
ATOM 753 O O . ALA A 1 95 ? -6.730 6.020 6.950 1.00 89.94 95 ALA A O 1
ATOM 754 N N . GLY A 1 96 ? -6.515 4.602 5.230 1.00 87.56 96 GLY A N 1
ATOM 755 C CA . GLY A 1 96 ? -7.568 3.692 5.683 1.00 87.56 96 GLY A CA 1
ATOM 756 C C . GLY A 1 96 ? -7.270 3.084 7.055 1.00 87.56 96 GLY A C 1
ATOM 757 O O . GLY A 1 96 ? -8.148 3.047 7.915 1.00 87.56 96 GLY A O 1
ATOM 758 N N . LEU A 1 97 ? -6.025 2.665 7.293 1.00 87.06 97 LEU A N 1
ATOM 759 C CA . LEU A 1 97 ? -5.604 2.121 8.587 1.00 87.06 97 LEU A CA 1
ATOM 760 C C . LEU A 1 97 ? -5.628 3.179 9.699 1.00 87.06 97 LEU A C 1
ATOM 762 O O . LEU A 1 97 ? -6.099 2.890 10.797 1.00 87.06 97 LEU A O 1
ATOM 766 N N . GLU A 1 98 ? -5.199 4.407 9.410 1.00 88.06 98 GLU A N 1
ATOM 767 C CA . GLU A 1 98 ? -5.258 5.530 10.352 1.00 88.06 98 GLU A CA 1
ATOM 768 C C . GLU A 1 98 ? -6.703 5.947 10.673 1.00 88.06 98 GLU A C 1
ATOM 770 O O . GLU A 1 98 ? -7.014 6.222 11.829 1.00 88.06 98 GLU A O 1
ATOM 775 N N . VAL A 1 99 ? -7.629 5.914 9.704 1.00 88.25 99 VAL A N 1
ATOM 776 C CA . VAL A 1 99 ? -9.067 6.136 9.965 1.00 88.25 99 VAL A CA 1
ATOM 777 C C . VAL A 1 99 ? -9.619 5.076 10.914 1.00 88.25 99 VAL A C 1
ATOM 779 O O . VAL A 1 99 ? -10.338 5.411 11.854 1.00 88.25 99 VAL A O 1
ATOM 782 N N . VAL A 1 100 ? -9.275 3.803 10.700 1.00 85.56 100 VAL A N 1
ATOM 783 C CA . VAL A 1 100 ? -9.710 2.709 11.582 1.00 85.56 100 VAL A CA 1
ATOM 784 C C . VAL A 1 100 ? -9.114 2.871 12.983 1.00 85.56 100 VAL A C 1
ATOM 786 O O . VAL A 1 100 ? -9.845 2.760 13.966 1.00 85.56 100 VAL A O 1
ATOM 789 N N . ALA A 1 101 ? -7.824 3.200 13.097 1.00 83.94 101 ALA A N 1
ATOM 790 C CA . ALA A 1 101 ? -7.172 3.469 14.380 1.00 83.94 101 ALA A CA 1
ATOM 791 C C . ALA A 1 101 ? -7.801 4.674 15.108 1.00 83.94 101 ALA A C 1
ATOM 793 O O . ALA A 1 101 ? -8.092 4.607 16.304 1.00 83.94 101 ALA A O 1
ATOM 794 N N . GLY A 1 102 ? -8.097 5.749 14.374 1.00 82.31 102 GLY A N 1
ATOM 795 C CA . GLY A 1 102 ? -8.829 6.913 14.864 1.00 82.31 102 GLY A CA 1
ATOM 796 C C . GLY A 1 102 ? -10.227 6.551 15.372 1.00 82.31 102 GLY A C 1
ATOM 797 O O . GLY A 1 102 ? -10.586 6.926 16.486 1.00 82.31 102 GLY A O 1
ATOM 798 N N . ALA A 1 103 ? -10.994 5.766 14.614 1.00 82.88 103 ALA A N 1
ATOM 799 C CA . ALA A 1 103 ? -12.329 5.314 15.013 1.00 82.88 103 ALA A CA 1
ATOM 800 C C . ALA A 1 103 ? -12.299 4.432 16.275 1.00 82.88 103 ALA A C 1
ATOM 802 O O . ALA A 1 103 ? -13.138 4.581 17.162 1.00 82.88 103 ALA A O 1
ATOM 803 N N . VAL A 1 104 ? -11.304 3.551 16.389 1.00 82.25 104 VAL A N 1
ATOM 804 C CA . VAL A 1 104 ? -11.079 2.727 17.585 1.00 82.25 104 VAL A CA 1
ATOM 805 C C . VAL A 1 104 ? -10.750 3.589 18.802 1.00 82.25 104 VAL A C 1
ATOM 807 O O . VAL A 1 104 ? -11.320 3.368 19.872 1.00 82.25 104 VAL A O 1
ATOM 810 N N . SER A 1 105 ? -9.833 4.555 18.664 1.00 77.81 105 SER A N 1
ATOM 811 C CA . SER A 1 105 ? -9.467 5.444 19.775 1.00 77.81 105 SER A CA 1
ATOM 812 C C . SER A 1 105 ? -10.685 6.223 20.273 1.00 77.81 105 SER A C 1
ATOM 814 O O . SER A 1 105 ? -10.961 6.194 21.468 1.00 77.81 105 SER A O 1
ATOM 816 N N . LEU A 1 106 ? -11.504 6.763 19.362 1.00 77.31 106 LEU A N 1
ATOM 817 C CA . LEU A 1 106 ? -12.787 7.394 19.690 1.00 77.31 106 LEU A CA 1
ATOM 818 C C . LEU A 1 106 ? -13.746 6.471 20.456 1.00 77.31 106 LEU A C 1
ATOM 820 O O . LEU A 1 106 ? -14.377 6.906 21.415 1.00 77.31 106 LEU A O 1
ATOM 824 N N . ALA A 1 107 ? -13.867 5.204 20.051 1.00 74.75 107 ALA A N 1
ATOM 825 C CA . ALA A 1 107 ? -14.749 4.238 20.709 1.00 74.75 107 ALA A CA 1
ATOM 826 C C . ALA A 1 107 ? -14.253 3.816 22.107 1.00 74.75 107 ALA A C 1
ATOM 828 O O . ALA A 1 107 ? -15.051 3.408 22.950 1.00 74.75 107 ALA A O 1
ATOM 829 N N . THR A 1 108 ? -12.944 3.907 22.357 1.00 69.75 108 THR A N 1
ATOM 830 C CA . THR A 1 108 ? -12.312 3.447 23.605 1.00 69.75 108 THR A CA 1
ATOM 831 C C . THR A 1 108 ? -12.166 4.573 24.640 1.00 69.75 108 THR A C 1
ATOM 833 O O . THR A 1 108 ? -12.229 4.305 25.840 1.00 69.75 108 THR A O 1
ATOM 836 N N . ASP A 1 109 ? -12.060 5.837 24.207 1.00 60.38 109 ASP A N 1
ATOM 837 C CA . ASP A 1 109 ? -11.825 7.026 25.056 1.00 60.38 109 ASP A CA 1
ATOM 838 C C . ASP A 1 109 ? -13.042 7.499 25.887 1.00 60.38 109 ASP A C 1
ATOM 840 O O . ASP A 1 109 ? -13.033 8.576 26.483 1.00 60.38 109 ASP A O 1
ATOM 844 N N . ILE A 1 110 ? -14.094 6.682 26.021 1.00 57.09 110 ILE A N 1
ATOM 845 C CA . ILE A 1 110 ? -15.252 6.981 26.892 1.00 57.09 110 ILE A CA 1
ATOM 846 C C . ILE A 1 110 ? -14.839 7.006 28.386 1.00 57.09 110 ILE A C 1
ATOM 848 O O . ILE A 1 110 ? -15.593 7.457 29.249 1.00 57.09 110 ILE A O 1
ATOM 852 N N . ARG A 1 111 ? -13.623 6.561 28.732 1.00 51.59 111 ARG A N 1
ATOM 853 C CA . ARG A 1 111 ? -13.085 6.615 30.098 1.00 51.59 111 ARG A CA 1
ATOM 854 C C . ARG A 1 111 ? -11.934 7.611 30.207 1.00 51.59 111 ARG A C 1
ATOM 856 O O . ARG A 1 111 ? -10.788 7.252 29.991 1.00 51.59 111 ARG A O 1
ATOM 863 N N . VAL A 1 112 ? -12.295 8.829 30.624 1.00 49.94 112 VAL A N 1
ATOM 864 C CA . VAL A 1 112 ? -11.502 9.784 31.422 1.00 49.94 112 VAL A CA 1
ATOM 865 C C . VAL A 1 112 ? -9.997 9.687 31.162 1.00 49.94 112 VAL A C 1
ATOM 867 O O . VAL A 1 112 ? -9.322 8.980 31.894 1.00 49.94 112 VAL A O 1
ATOM 870 N N . HIS A 1 113 ? -9.489 10.370 30.137 1.00 47.19 113 HIS A N 1
ATOM 871 C CA . HIS A 1 113 ? -8.294 11.229 30.153 1.00 47.19 113 HIS A CA 1
ATOM 872 C C . HIS A 1 113 ? -8.215 11.942 28.793 1.00 47.19 113 HIS A C 1
ATOM 874 O O . HIS A 1 113 ? -8.516 11.373 27.752 1.00 47.19 113 HIS A O 1
ATOM 880 N N . TYR A 1 114 ? -7.845 13.219 28.806 1.00 47.66 114 TYR A N 1
ATOM 881 C CA . TYR A 1 114 ? -7.797 14.103 27.641 1.00 47.66 114 TYR A CA 1
ATOM 882 C C . TYR A 1 114 ? -6.635 13.713 26.709 1.00 47.66 114 TYR A C 1
ATOM 884 O O . TYR A 1 114 ? -5.596 14.371 26.691 1.00 47.66 114 TYR A O 1
ATOM 892 N N . SER A 1 115 ? -6.758 12.612 25.965 1.00 48.94 115 SER A N 1
ATOM 893 C CA . SER A 1 115 ? -5.764 12.230 24.965 1.00 48.94 115 SER A CA 1
ATOM 894 C C . SER A 1 115 ? -6.230 12.670 23.585 1.00 48.94 115 SER A C 1
ATOM 896 O O . SER A 1 115 ? -7.063 12.055 22.931 1.00 48.94 115 SER A O 1
ATOM 898 N N . GLN A 1 116 ? -5.631 13.757 23.117 1.00 57.66 116 GLN A N 1
ATOM 899 C CA . GLN A 1 116 ? -5.762 14.389 21.800 1.00 57.66 116 GLN A CA 1
ATOM 900 C C . GLN A 1 116 ? -5.332 13.481 20.615 1.00 57.66 116 GLN A C 1
ATOM 902 O O . GLN A 1 116 ? -4.934 13.967 19.556 1.00 57.66 116 GLN A O 1
ATOM 907 N N . SER A 1 117 ? -5.329 12.160 20.803 1.00 65.38 117 SER A N 1
ATOM 908 C CA . SER A 1 117 ? -4.749 11.163 19.905 1.00 65.38 117 SER A CA 1
ATOM 909 C C . SER A 1 117 ? -5.616 10.909 18.670 1.00 65.38 117 SER A C 1
ATOM 911 O O . SER A 1 117 ? -5.087 10.909 17.559 1.00 65.38 117 SER A O 1
ATOM 913 N N . TRP A 1 118 ? -6.944 10.817 18.820 1.00 73.50 118 TRP A N 1
ATOM 914 C CA . TRP A 1 118 ? -7.853 10.535 17.701 1.00 73.50 118 TRP A CA 1
ATOM 915 C C . TRP A 1 118 ? -7.749 11.578 16.578 1.00 73.50 118 TRP A C 1
ATOM 917 O O . TRP A 1 118 ? -7.646 11.223 15.405 1.00 73.50 118 TRP A O 1
ATOM 927 N N . GLN A 1 119 ? -7.676 12.869 16.929 1.00 77.38 119 GLN A N 1
ATOM 928 C CA . GLN A 1 119 ? -7.567 13.969 15.963 1.00 77.38 119 GLN A CA 1
ATOM 929 C C . GLN A 1 119 ? -6.323 13.834 15.083 1.00 77.38 119 GLN A C 1
ATOM 931 O O . GLN A 1 119 ? -6.368 14.155 13.897 1.00 77.38 119 GLN A O 1
ATOM 936 N N . ARG A 1 120 ? -5.217 13.335 15.648 1.00 82.19 120 ARG A N 1
ATOM 937 C CA . ARG A 1 120 ? -3.963 13.137 14.914 1.00 82.19 120 ARG A CA 1
ATOM 938 C C . ARG A 1 120 ? -4.098 12.012 13.894 1.00 82.19 120 ARG A C 1
ATOM 940 O O . ARG A 1 120 ? -3.628 12.178 12.776 1.00 82.19 120 ARG A O 1
ATOM 947 N N . HIS A 1 121 ? -4.786 10.925 14.238 1.00 83.31 121 HIS A N 1
ATOM 948 C CA . HIS A 1 121 ? -5.046 9.819 13.312 1.00 83.31 121 HIS A CA 1
ATOM 949 C C . HIS A 1 121 ? -5.892 10.270 12.109 1.00 83.31 121 HIS A C 1
ATOM 951 O O . HIS A 1 121 ? -5.511 10.048 10.960 1.00 83.31 121 HIS A O 1
ATOM 957 N N . PHE A 1 122 ? -6.985 11.007 12.341 1.00 84.44 122 PHE A N 1
ATOM 958 C CA . PHE A 1 122 ? -7.812 11.530 11.243 1.00 84.44 122 PHE A CA 1
ATOM 959 C C . PHE A 1 122 ? -7.118 12.620 10.422 1.00 84.44 122 PHE A C 1
ATOM 961 O O . PHE A 1 122 ? -7.276 12.645 9.202 1.00 84.44 122 PHE A O 1
ATOM 968 N N . LEU A 1 123 ? -6.331 13.498 11.053 1.00 86.31 123 LEU A N 1
ATOM 969 C CA . LEU A 1 123 ? -5.541 14.499 10.334 1.00 86.31 123 LEU A CA 1
ATOM 970 C C . LEU A 1 123 ? -4.514 13.826 9.417 1.00 86.31 123 LEU A C 1
ATOM 972 O O . LEU A 1 123 ? -4.430 14.171 8.240 1.00 86.31 123 LEU A O 1
ATOM 976 N N . THR A 1 124 ? -3.776 12.839 9.930 1.00 86.62 124 THR A N 1
ATOM 977 C CA . THR A 1 124 ? -2.810 12.063 9.143 1.00 86.62 124 THR A CA 1
ATOM 978 C C . THR A 1 124 ? -3.495 11.357 7.975 1.00 86.62 124 THR A C 1
ATOM 980 O O . THR A 1 124 ? -3.025 11.459 6.843 1.00 86.62 124 THR A O 1
ATOM 983 N N . ALA A 1 125 ? -4.643 10.714 8.206 1.00 88.38 125 ALA A N 1
ATOM 984 C CA . ALA A 1 125 ? -5.419 10.095 7.137 1.00 88.38 125 ALA A CA 1
ATOM 985 C C . ALA A 1 125 ? -5.866 11.107 6.070 1.00 88.38 125 ALA A C 1
ATOM 987 O O . ALA A 1 125 ? -5.715 10.852 4.874 1.00 88.38 125 ALA A O 1
ATOM 988 N N . GLY A 1 126 ? -6.363 12.273 6.493 1.00 85.00 126 GLY A N 1
ATOM 989 C CA . GLY A 1 126 ? -6.755 13.359 5.598 1.00 85.00 126 GLY A CA 1
ATOM 990 C C . GLY A 1 126 ? -5.591 13.858 4.742 1.00 85.00 126 GLY A C 1
ATOM 991 O O . GLY A 1 126 ? -5.745 14.007 3.533 1.00 85.00 126 GLY A O 1
ATOM 992 N N . LEU A 1 127 ? -4.409 14.041 5.336 1.00 88.19 127 LEU A N 1
ATOM 993 C CA . LEU A 1 127 ? -3.199 14.443 4.614 1.00 88.19 127 LEU A CA 1
ATOM 994 C C . LEU A 1 127 ? -2.742 13.370 3.616 1.00 88.19 127 LEU A C 1
ATOM 996 O O . LEU A 1 127 ? -2.404 13.699 2.481 1.00 88.19 127 LEU A O 1
ATOM 1000 N N . CYS A 1 128 ? -2.779 12.090 3.990 1.00 90.62 128 CYS A N 1
ATOM 1001 C CA . CYS A 1 128 ? -2.435 10.995 3.083 1.00 90.62 128 CYS A CA 1
ATOM 1002 C C . CYS A 1 128 ? -3.392 10.907 1.884 1.00 90.62 128 CYS A C 1
ATOM 1004 O O . CYS A 1 128 ? -2.939 10.737 0.750 1.00 90.62 128 CYS A O 1
ATOM 1006 N N . LEU A 1 129 ? -4.702 11.068 2.103 1.00 90.75 129 LEU A N 1
ATOM 1007 C CA . LEU A 1 129 ? -5.684 11.109 1.014 1.00 90.75 129 LEU A CA 1
ATOM 1008 C C . LEU A 1 129 ? -5.541 12.364 0.155 1.00 90.75 129 LEU A C 1
ATOM 1010 O O . LEU A 1 129 ? -5.686 12.274 -1.060 1.00 90.75 129 LEU A O 1
ATOM 1014 N N . LEU A 1 130 ? -5.220 13.511 0.757 1.00 90.94 130 LEU A N 1
ATOM 1015 C CA . LEU A 1 130 ? -4.977 14.755 0.034 1.00 90.94 130 LEU A CA 1
ATOM 1016 C C . LEU A 1 130 ? -3.776 14.620 -0.904 1.00 90.94 130 LEU A C 1
ATOM 1018 O O . LEU A 1 130 ? -3.898 14.946 -2.081 1.00 90.94 130 LEU A O 1
ATOM 1022 N N . ILE A 1 131 ? -2.647 14.085 -0.428 1.00 88.81 131 ILE A N 1
ATOM 1023 C CA . ILE A 1 131 ? -1.463 13.879 -1.274 1.00 88.81 131 ILE A CA 1
ATOM 1024 C C . ILE A 1 131 ? -1.769 12.862 -2.382 1.00 88.81 131 ILE A C 1
ATOM 1026 O O . ILE A 1 131 ? -1.448 13.111 -3.542 1.00 88.81 131 ILE A O 1
ATOM 1030 N N . SER A 1 132 ? -2.455 11.760 -2.059 1.00 91.69 132 SER A N 1
ATOM 1031 C CA . SER A 1 132 ? -2.896 10.773 -3.055 1.00 91.69 132 SER A CA 1
ATOM 1032 C C . SER A 1 132 ? -3.827 11.383 -4.115 1.00 91.69 132 SER A C 1
ATOM 1034 O O . SER A 1 132 ? -3.682 11.122 -5.308 1.00 91.69 132 SER A O 1
ATOM 1036 N N . GLY A 1 133 ? -4.778 12.222 -3.699 1.00 86.06 133 GLY A N 1
ATOM 1037 C CA . GLY A 1 133 ? -5.725 12.896 -4.584 1.00 86.06 133 GLY A CA 1
ATOM 1038 C C . GLY A 1 133 ? -5.061 13.941 -5.480 1.00 86.06 133 GLY A C 1
ATOM 1039 O O . GLY A 1 133 ? -5.328 13.967 -6.679 1.00 86.06 133 GLY A O 1
ATOM 1040 N N . LEU A 1 134 ? -4.156 14.756 -4.927 1.00 89.50 134 LEU A N 1
ATOM 1041 C CA . LEU A 1 134 ? -3.365 15.715 -5.702 1.00 89.50 134 LEU A CA 1
ATOM 1042 C C . LEU A 1 134 ? -2.477 15.011 -6.732 1.00 89.50 134 LEU A C 1
ATOM 1044 O O . LEU A 1 134 ? -2.360 15.501 -7.852 1.00 89.50 134 LEU A O 1
ATOM 1048 N N . LEU A 1 135 ? -1.901 13.853 -6.389 1.00 89.25 135 LEU A N 1
ATOM 1049 C CA . LEU A 1 135 ? -1.112 13.065 -7.333 1.00 89.25 135 LEU A CA 1
ATOM 1050 C C . LEU A 1 135 ? -1.968 12.574 -8.508 1.00 89.25 135 LEU A C 1
ATOM 1052 O O . LEU A 1 135 ? -1.602 12.792 -9.658 1.00 89.25 135 LEU A O 1
ATOM 1056 N N . ARG A 1 136 ? -3.147 11.999 -8.237 1.00 88.38 136 ARG A N 1
ATOM 1057 C CA . ARG A 1 136 ? -4.086 11.581 -9.294 1.00 88.38 136 ARG A CA 1
ATOM 1058 C C . ARG A 1 136 ? -4.544 12.748 -10.164 1.00 88.38 136 ARG A C 1
ATOM 1060 O O . ARG A 1 136 ? -4.697 12.595 -11.372 1.00 88.38 136 ARG A O 1
ATOM 1067 N N . LEU A 1 137 ? -4.756 13.920 -9.566 1.00 86.06 137 LEU A N 1
ATOM 1068 C CA . LEU A 1 137 ? -5.096 15.130 -10.310 1.00 86.06 137 LEU A CA 1
ATOM 1069 C C . LEU A 1 137 ? -3.938 15.567 -11.222 1.00 86.06 137 LEU A C 1
ATOM 1071 O O . LEU A 1 137 ? -4.163 15.916 -12.378 1.00 86.06 137 LEU A O 1
ATOM 1075 N N . ALA A 1 138 ? -2.698 15.502 -10.733 1.00 84.88 138 ALA A N 1
ATOM 1076 C CA . ALA A 1 138 ? -1.516 15.775 -11.542 1.00 84.88 138 ALA A CA 1
ATOM 1077 C C . ALA A 1 138 ? -1.367 14.764 -12.693 1.00 84.88 138 ALA A C 1
ATOM 1079 O O . ALA A 1 138 ? -1.141 15.173 -13.829 1.00 84.88 138 ALA A O 1
ATOM 1080 N N . GLU A 1 139 ? -1.569 13.466 -12.442 1.00 84.56 139 GLU A N 1
ATOM 1081 C CA . GLU A 1 139 ? -1.589 12.422 -13.479 1.00 84.56 139 GLU A CA 1
ATOM 1082 C C . GLU A 1 139 ? -2.659 12.700 -14.546 1.00 84.56 139 GLU A C 1
ATOM 1084 O O . GLU A 1 139 ? -2.406 12.563 -15.748 1.00 84.56 139 GLU A O 1
ATOM 1089 N N . PHE A 1 140 ? -3.850 13.137 -14.126 1.00 84.50 140 PHE A N 1
ATOM 1090 C CA . PHE A 1 140 ? -4.928 13.515 -15.035 1.00 84.50 140 PHE A CA 1
ATOM 1091 C C . PHE A 1 140 ? -4.516 14.683 -15.942 1.00 84.50 140 PHE A C 1
ATOM 1093 O O . PHE A 1 140 ? -4.686 14.604 -17.159 1.00 84.50 140 PHE A O 1
ATOM 1100 N N . PHE A 1 141 ? -3.908 15.734 -15.386 1.00 84.12 141 PHE A N 1
ATOM 1101 C CA . PHE A 1 14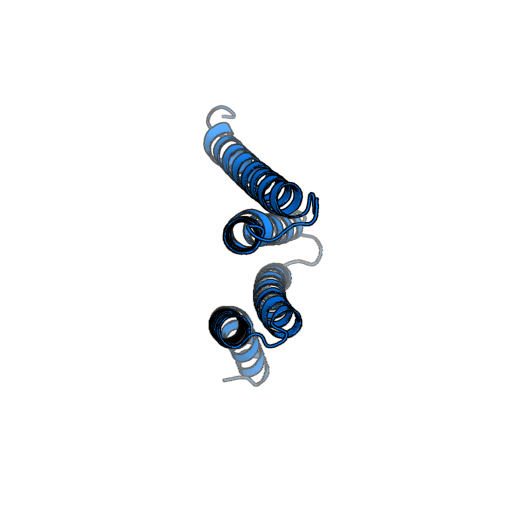1 ? -3.436 16.868 -16.182 1.00 84.12 141 PHE A CA 1
ATOM 1102 C C . PHE A 1 141 ? -2.268 16.517 -17.102 1.00 84.12 141 PHE A C 1
ATOM 1104 O O . PHE A 1 141 ? -2.233 16.996 -18.228 1.00 84.12 141 PHE A O 1
ATOM 1111 N N . VAL A 1 142 ? -1.334 15.666 -16.675 1.00 81.06 142 VAL A N 1
ATOM 1112 C CA . VAL A 1 142 ? -0.218 15.229 -17.529 1.00 81.06 142 VAL A CA 1
ATOM 1113 C C . VAL A 1 142 ? -0.718 14.378 -18.699 1.00 81.06 142 VAL A C 1
ATOM 1115 O O . VAL A 1 142 ? -0.269 14.559 -19.828 1.00 81.06 142 VAL A O 1
ATOM 1118 N N . SER A 1 143 ? -1.674 13.477 -18.459 1.00 80.12 143 SER A N 1
ATOM 1119 C CA . SER A 1 143 ? -2.233 12.611 -19.506 1.00 80.12 143 SER A CA 1
ATOM 1120 C C . SER A 1 143 ? -3.103 13.368 -20.515 1.00 80.12 143 SER A C 1
ATOM 1122 O O . SER A 1 143 ? -3.030 13.077 -21.707 1.00 80.12 143 SER A O 1
ATOM 1124 N N . HIS A 1 144 ? -3.877 14.364 -20.071 1.00 79.44 144 HIS A N 1
ATOM 1125 C CA . HIS A 1 144 ? -4.811 15.112 -20.927 1.00 79.44 144 HIS A CA 1
ATOM 1126 C C . HIS A 1 144 ? -4.267 16.467 -21.414 1.00 79.44 144 HIS A C 1
ATOM 1128 O O . HIS A 1 144 ? -4.809 17.051 -22.348 1.00 79.44 144 HIS A O 1
ATOM 1134 N N . GLY A 1 145 ? -3.181 16.970 -20.824 1.00 61.94 145 GLY A N 1
ATOM 1135 C CA . GLY A 1 145 ? -2.536 18.238 -21.187 1.00 61.94 145 GLY A CA 1
ATOM 1136 C C . GLY A 1 145 ? -1.663 18.176 -22.443 1.00 61.94 145 GLY A C 1
ATOM 1137 O O . GLY A 1 145 ? -1.169 19.205 -22.892 1.00 61.94 145 GLY A O 1
ATOM 1138 N N . THR A 1 146 ? -1.486 16.994 -23.043 1.00 57.84 146 THR A N 1
ATOM 1139 C CA . THR A 1 146 ? -0.752 16.808 -24.309 1.00 57.84 146 THR A CA 1
ATOM 1140 C C . THR A 1 146 ? -1.580 17.160 -25.552 1.00 57.84 146 THR A C 1
ATOM 1142 O O . THR A 1 146 ? -1.033 17.230 -26.649 1.00 57.84 146 THR A O 1
ATOM 1145 N N . GLY A 1 147 ? -2.877 17.457 -25.403 1.00 52.22 147 GLY A N 1
ATOM 1146 C CA . GLY A 1 147 ? -3.802 17.763 -26.503 1.00 52.22 147 GLY A CA 1
ATOM 1147 C C . GLY A 1 147 ? -3.626 19.124 -27.195 1.00 52.22 147 GLY A C 1
ATOM 1148 O O . GLY A 1 147 ? -4.575 19.594 -27.815 1.00 52.22 147 GLY A O 1
ATOM 1149 N N . GLY A 1 148 ? -2.465 19.779 -27.079 1.00 51.56 148 GLY A N 1
ATOM 1150 C CA . GLY A 1 148 ? -2.256 21.147 -27.576 1.00 51.56 148 GLY A CA 1
ATOM 1151 C C . GLY A 1 148 ? -0.892 21.457 -28.195 1.00 51.56 148 GLY A C 1
ATOM 1152 O O . GLY A 1 148 ? -0.648 22.618 -28.507 1.00 51.56 148 GLY A O 1
ATOM 1153 N N . VAL A 1 149 ? -0.004 20.475 -28.382 1.00 51.94 149 VAL A N 1
ATOM 1154 C CA . VAL A 1 149 ? 1.280 20.695 -29.072 1.00 51.94 149 VAL A CA 1
ATOM 1155 C C . VAL A 1 149 ? 1.330 19.802 -30.311 1.00 51.94 149 VAL A C 1
ATOM 1157 O O . VAL A 1 149 ? 1.731 18.642 -30.236 1.00 51.94 149 VAL A O 1
ATOM 1160 N N . THR A 1 150 ? 0.837 20.341 -31.427 1.00 45.12 150 THR A N 1
ATOM 1161 C CA . THR A 1 150 ? 1.089 19.848 -32.792 1.00 45.12 150 THR A CA 1
ATOM 1162 C C . THR A 1 150 ? 2.335 20.498 -33.360 1.00 45.12 150 THR A C 1
ATOM 1164 O O . THR A 1 150 ? 2.434 21.737 -33.199 1.00 45.12 150 THR A O 1
#